Protein AF-A0A841KPF4-F1 (afdb_monomer)

Radius of gyration: 17.44 Å; Cα contacts (8 Å, |Δi|>4): 30; chains: 1; bounding box: 43×17×43 Å

Nearest PDB structures (foldseek):
  8i7r-assembly1_D6  TM=8.240E-01  e=3.090E+00  Mus musculus
  7rro-assembly1_C5  TM=8.013E-01  e=4.630E+00  Bos taurus
  8iyj-assembly1_D5  TM=4.803E-01  e=4.952E+00  Mus musculus

Structure (mmCIF, N/CA/C/O backbone):
data_AF-A0A841KPF4-F1
#
_entry.id   AF-A0A841KPF4-F1
#
loop_
_atom_site.group_PDB
_atom_site.id
_atom_site.type_symbol
_atom_site.label_atom_id
_atom_site.label_alt_id
_atom_site.label_comp_id
_atom_site.label_asym_id
_atom_site.label_entity_id
_atom_site.label_seq_id
_atom_site.pdbx_PDB_ins_code
_atom_site.Cartn_x
_atom_site.Cartn_y
_atom_site.Cartn_z
_atom_site.occupancy
_atom_site.B_iso_or_equiv
_atom_site.auth_seq_id
_atom_site.auth_comp_id
_atom_site.auth_asym_id
_atom_site.auth_atom_id
_atom_site.pdbx_PDB_model_num
ATOM 1 N N . MET A 1 1 ? -12.030 6.098 22.093 1.00 59.69 1 MET A N 1
ATOM 2 C CA . MET A 1 1 ? -13.009 6.373 21.018 1.00 59.69 1 MET A CA 1
ATOM 3 C C . MET A 1 1 ? -14.372 6.246 21.663 1.00 59.69 1 MET A C 1
ATOM 5 O O . MET A 1 1 ? -14.593 5.232 22.308 1.00 59.69 1 MET A O 1
ATOM 9 N N . GLU A 1 2 ? -15.210 7.281 21.616 1.00 64.06 2 GLU A N 1
ATOM 10 C CA . GLU A 1 2 ? -16.460 7.323 22.403 1.00 64.06 2 GLU A CA 1
ATOM 11 C C . GLU A 1 2 ? -17.539 6.353 21.892 1.00 64.06 2 GLU A C 1
ATOM 13 O O . GLU A 1 2 ? -18.422 5.968 22.650 1.00 64.06 2 GLU A O 1
ATOM 18 N N . ASP A 1 3 ? -17.417 5.879 20.648 1.00 83.75 3 ASP A N 1
ATOM 19 C CA . ASP A 1 3 ? -18.276 4.845 20.075 1.00 83.75 3 ASP A CA 1
ATOM 20 C C . ASP A 1 3 ? -17.466 3.589 19.710 1.00 83.75 3 ASP A C 1
ATOM 22 O O . ASP A 1 3 ? -16.659 3.585 18.772 1.00 83.75 3 ASP A O 1
ATOM 26 N N . ARG A 1 4 ? -17.714 2.502 20.451 1.00 82.62 4 ARG A N 1
ATOM 27 C CA . ARG A 1 4 ? -17.099 1.184 20.235 1.00 82.62 4 ARG A CA 1
ATOM 28 C C . ARG A 1 4 ? -17.381 0.637 18.834 1.00 82.62 4 ARG A C 1
ATOM 30 O O . ARG A 1 4 ? -16.492 0.046 18.232 1.00 82.62 4 ARG A O 1
ATOM 37 N N . ARG A 1 5 ? -18.583 0.859 18.292 1.00 88.50 5 ARG A N 1
ATOM 38 C CA . ARG A 1 5 ? -18.964 0.368 16.960 1.00 88.50 5 ARG A CA 1
ATOM 39 C C . ARG A 1 5 ? -18.167 1.076 15.871 1.00 88.50 5 ARG A C 1
ATOM 41 O O . ARG A 1 5 ? -17.664 0.429 14.957 1.00 88.50 5 ARG A O 1
ATOM 48 N N . THR A 1 6 ? -18.019 2.391 15.996 1.00 88.88 6 THR A N 1
ATOM 49 C CA . THR A 1 6 ? -17.180 3.182 15.091 1.00 88.88 6 THR A CA 1
ATOM 50 C C . THR A 1 6 ? -15.713 2.745 15.174 1.00 88.88 6 THR A C 1
ATOM 52 O O . THR A 1 6 ? -15.054 2.620 14.146 1.00 88.88 6 THR A O 1
ATOM 55 N N . ALA A 1 7 ? -15.206 2.439 16.373 1.00 86.19 7 ALA A N 1
ATOM 56 C CA . ALA A 1 7 ? -13.849 1.920 16.546 1.00 86.19 7 ALA A CA 1
ATOM 57 C C . ALA A 1 7 ? -13.627 0.558 15.876 1.00 86.19 7 ALA A C 1
ATOM 59 O O . ALA A 1 7 ? -12.640 0.379 15.165 1.00 86.19 7 ALA A O 1
ATOM 60 N N . GLU A 1 8 ? -14.556 -0.379 16.053 1.00 89.69 8 GLU A N 1
ATOM 61 C CA . GLU A 1 8 ? -14.500 -1.700 15.421 1.00 89.69 8 GLU A CA 1
ATOM 62 C C . GLU A 1 8 ? -14.548 -1.614 13.894 1.00 89.69 8 GLU A C 1
ATOM 64 O O . GLU A 1 8 ? -13.816 -2.334 13.213 1.00 89.69 8 GLU A O 1
ATOM 69 N N . GLU A 1 9 ? -15.368 -0.714 13.348 1.00 92.88 9 GLU A N 1
ATOM 70 C CA . GLU A 1 9 ? -15.432 -0.503 11.904 1.00 92.88 9 GLU A CA 1
ATOM 71 C C . GLU A 1 9 ? -14.131 0.107 11.371 1.00 92.88 9 GLU A C 1
ATOM 73 O O . GLU A 1 9 ? -13.594 -0.382 10.381 1.00 92.88 9 GLU A O 1
ATOM 78 N N . ILE A 1 10 ? -13.558 1.100 12.059 1.00 92.81 10 ILE A N 1
ATOM 79 C CA . ILE A 1 10 ? -12.255 1.671 11.685 1.00 92.81 10 ILE A CA 1
ATOM 80 C C . ILE A 1 10 ? -11.163 0.592 11.697 1.00 92.81 10 ILE A C 1
ATOM 82 O O . ILE A 1 10 ?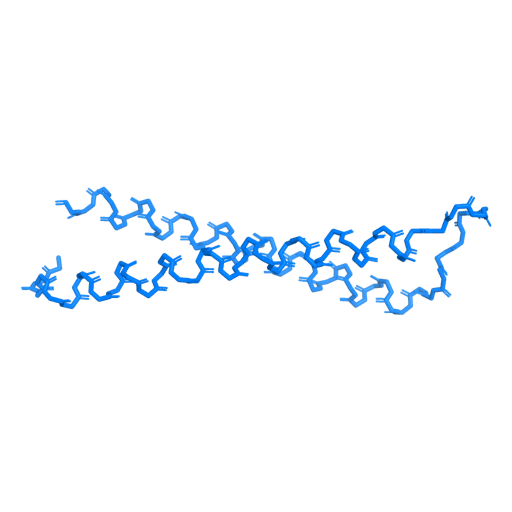 -10.390 0.506 10.744 1.00 92.81 10 ILE A O 1
ATOM 86 N N . ILE A 1 11 ? -11.131 -0.267 12.724 1.00 91.94 11 ILE A N 1
ATOM 87 C CA . ILE A 1 11 ? -10.189 -1.395 12.812 1.00 91.94 11 ILE A CA 1
ATOM 88 C C . ILE A 1 11 ? -10.384 -2.368 11.641 1.00 91.94 11 ILE A C 1
ATOM 90 O O . ILE A 1 11 ? -9.412 -2.817 11.033 1.00 91.94 11 ILE A O 1
ATOM 94 N N . ARG A 1 12 ? -11.633 -2.695 11.294 1.00 94.50 12 ARG A N 1
ATOM 95 C CA . ARG A 1 12 ? -11.936 -3.577 10.161 1.00 94.50 12 ARG A CA 1
ATOM 96 C C . ARG A 1 12 ? -11.428 -2.991 8.845 1.00 94.50 12 ARG A C 1
ATOM 98 O O . ARG A 1 12 ? -10.775 -3.702 8.085 1.00 94.50 12 ARG A O 1
ATOM 105 N N . GLN A 1 13 ? -11.706 -1.713 8.595 1.00 96.44 13 GLN A N 1
ATOM 106 C CA . GLN A 1 13 ? -11.314 -1.038 7.359 1.00 96.44 13 GLN A CA 1
ATOM 107 C C . GLN A 1 13 ? -9.791 -0.937 7.230 1.00 96.44 13 GLN A C 1
ATOM 109 O O . GLN A 1 13 ? -9.247 -1.271 6.178 1.00 96.44 13 GLN A O 1
ATOM 114 N N . ILE A 1 14 ? -9.080 -0.567 8.302 1.00 95.81 14 ILE A N 1
ATOM 115 C CA . ILE A 1 14 ? -7.617 -0.465 8.241 1.00 95.81 14 ILE A CA 1
ATOM 116 C C . ILE A 1 14 ? -6.941 -1.833 8.074 1.00 95.81 14 ILE A C 1
ATOM 118 O O . ILE A 1 14 ? -5.976 -1.939 7.326 1.00 95.81 14 ILE A O 1
ATOM 122 N N . ASN A 1 15 ? -7.470 -2.902 8.680 1.00 94.12 15 ASN A N 1
ATOM 123 C CA . ASN A 1 15 ? -6.953 -4.254 8.438 1.00 94.12 15 ASN A CA 1
ATOM 124 C C . ASN A 1 15 ? -7.150 -4.670 6.967 1.00 94.12 15 ASN A C 1
ATOM 126 O O . ASN A 1 15 ? -6.301 -5.348 6.395 1.00 94.12 15 ASN A O 1
ATOM 130 N N . GLY A 1 16 ? -8.244 -4.234 6.331 1.00 97.25 16 GLY A N 1
ATOM 131 C CA . GLY A 1 16 ? -8.439 -4.400 4.889 1.00 97.25 16 GLY A CA 1
ATOM 132 C C . GLY A 1 16 ? -7.408 -3.625 4.062 1.00 97.25 16 GLY A C 1
ATOM 133 O O . GLY A 1 16 ? -6.874 -4.157 3.089 1.00 97.25 16 GLY A O 1
ATOM 134 N N . MET A 1 17 ? -7.078 -2.394 4.466 1.00 97.31 17 MET A N 1
ATOM 135 C CA . MET A 1 17 ? -6.008 -1.612 3.836 1.00 97.31 17 MET A CA 1
ATOM 136 C C . MET A 1 17 ? -4.636 -2.285 3.983 1.00 97.31 17 MET A C 1
ATOM 138 O O . MET A 1 17 ? -3.895 -2.334 3.008 1.00 97.31 17 MET A O 1
ATOM 142 N N . ASP A 1 18 ? -4.316 -2.849 5.150 1.00 95.50 18 ASP A N 1
ATOM 143 C CA . ASP A 1 18 ? -3.061 -3.578 5.404 1.00 95.50 18 ASP A CA 1
ATOM 144 C C . ASP A 1 18 ? -2.909 -4.806 4.486 1.00 95.50 18 ASP A C 1
ATOM 146 O O . ASP A 1 18 ? -1.866 -5.003 3.851 1.00 95.50 18 ASP A O 1
ATOM 150 N N . GLN A 1 19 ? -3.985 -5.583 4.317 1.00 96.62 19 GLN A N 1
ATOM 151 C CA . GLN A 1 19 ? -4.002 -6.708 3.379 1.00 96.62 19 GLN A CA 1
ATOM 152 C C . GLN A 1 19 ? -3.810 -6.242 1.928 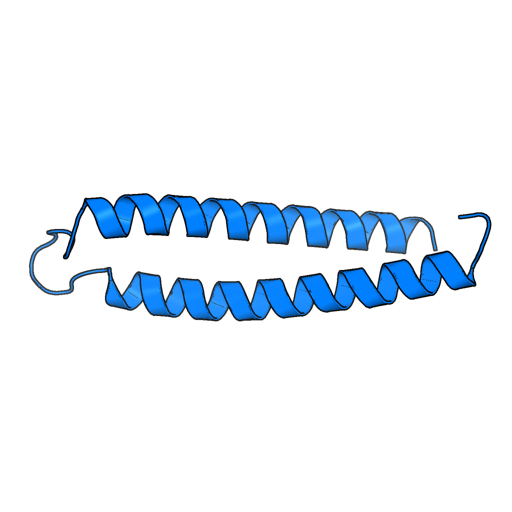1.00 96.62 19 GLN A C 1
ATOM 154 O O . GLN A 1 19 ? -3.027 -6.830 1.183 1.00 96.62 19 GLN A O 1
ATOM 159 N N . ASN A 1 20 ? -4.495 -5.171 1.521 1.00 97.75 20 ASN A N 1
ATOM 160 C CA . ASN A 1 20 ? -4.363 -4.623 0.171 1.00 97.75 20 ASN A CA 1
ATOM 161 C C . ASN A 1 20 ? -2.953 -4.079 -0.089 1.00 97.75 20 ASN A C 1
ATOM 163 O O . ASN A 1 20 ? -2.409 -4.287 -1.171 1.00 97.75 20 ASN A O 1
ATOM 167 N N . ASN A 1 21 ? -2.338 -3.422 0.896 1.00 96.81 21 ASN A N 1
ATOM 168 C CA . ASN A 1 21 ? -0.960 -2.948 0.800 1.00 96.81 21 ASN A CA 1
ATOM 169 C C . ASN A 1 21 ? 0.020 -4.112 0.649 1.00 96.81 21 ASN A C 1
ATOM 171 O O . ASN A 1 21 ? 0.920 -4.032 -0.183 1.00 96.81 21 ASN A O 1
ATOM 175 N N . SER A 1 22 ? -0.187 -5.204 1.387 1.00 94.44 22 SER A N 1
ATOM 176 C CA . SER A 1 22 ? 0.622 -6.421 1.254 1.00 94.44 22 SER A CA 1
ATOM 177 C C . SER A 1 22 ? 0.526 -7.009 -0.160 1.00 94.44 22 SER A C 1
ATOM 179 O O . SER A 1 22 ? 1.554 -7.228 -0.796 1.00 94.44 22 SER A O 1
ATOM 181 N N . ASN A 1 23 ? -0.68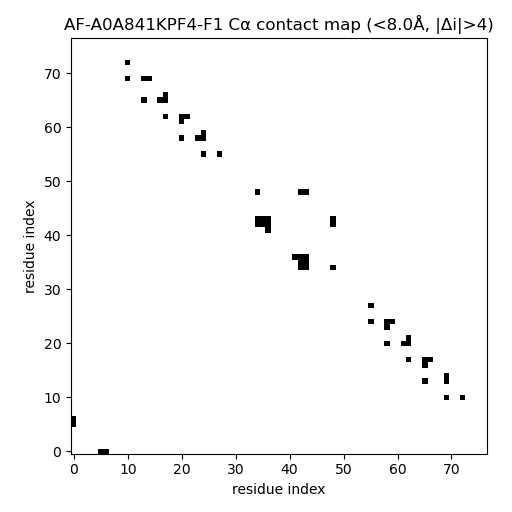7 -7.139 -0.708 1.00 97.38 23 ASN A N 1
ATOM 182 C CA . ASN A 1 23 ? -0.893 -7.603 -2.087 1.00 97.38 23 ASN A CA 1
ATOM 183 C C . ASN A 1 23 ? -0.238 -6.655 -3.116 1.00 97.38 23 ASN A C 1
ATOM 185 O O . ASN A 1 23 ? 0.396 -7.090 -4.077 1.00 97.38 23 ASN A O 1
ATOM 189 N N . ASN A 1 24 ? -0.352 -5.339 -2.910 1.00 97.25 24 ASN A N 1
ATOM 190 C CA . ASN A 1 24 ? 0.278 -4.346 -3.781 1.00 97.25 24 ASN A CA 1
ATOM 191 C C . ASN A 1 24 ? 1.809 -4.438 -3.747 1.00 97.25 24 ASN A C 1
ATOM 193 O O . ASN A 1 24 ? 2.448 -4.262 -4.783 1.00 97.25 24 ASN A O 1
ATOM 197 N N . ILE A 1 25 ? 2.399 -4.729 -2.584 1.00 96.12 25 ILE A N 1
ATOM 198 C CA . ILE A 1 25 ? 3.842 -4.944 -2.448 1.00 96.12 25 ILE A CA 1
ATOM 199 C C . ILE A 1 25 ? 4.280 -6.167 -3.261 1.00 96.12 25 ILE A C 1
ATOM 201 O O . ILE A 1 25 ? 5.273 -6.073 -3.974 1.00 96.12 25 ILE A O 1
ATOM 205 N N . GLU A 1 26 ? 3.527 -7.269 -3.247 1.00 96.19 26 GLU A N 1
ATOM 206 C CA . GLU A 1 26 ? 3.832 -8.452 -4.071 1.00 96.19 26 GLU A CA 1
ATOM 207 C C . GLU A 1 26 ? 3.821 -8.134 -5.577 1.00 96.19 26 GLU A C 1
ATOM 209 O O . GLU A 1 26 ? 4.721 -8.541 -6.324 1.00 96.19 26 GLU A O 1
ATOM 214 N N . HIS A 1 27 ? 2.836 -7.352 -6.032 1.00 96.44 27 HIS A N 1
ATOM 215 C CA . HIS A 1 27 ? 2.788 -6.864 -7.410 1.00 96.44 27 HIS A CA 1
ATOM 216 C C . HIS A 1 27 ? 3.969 -5.946 -7.737 1.00 96.44 27 HIS A C 1
ATOM 218 O O . HIS A 1 27 ? 4.585 -6.098 -8.792 1.00 96.44 27 HIS A O 1
ATOM 224 N N . ILE A 1 28 ? 4.324 -5.029 -6.833 1.00 95.31 28 ILE A N 1
ATOM 225 C CA . ILE A 1 28 ? 5.489 -4.153 -6.984 1.00 95.31 28 ILE A CA 1
ATOM 226 C C . ILE A 1 28 ? 6.766 -4.981 -7.093 1.00 95.31 28 ILE A C 1
ATOM 228 O O . ILE A 1 28 ? 7.520 -4.788 -8.036 1.00 95.31 28 ILE A O 1
ATOM 232 N N . THR A 1 29 ? 7.005 -5.939 -6.201 1.00 92.00 29 THR A N 1
ATOM 233 C CA . THR A 1 29 ? 8.190 -6.804 -6.276 1.00 92.00 29 THR A CA 1
ATOM 234 C C . THR A 1 29 ? 8.251 -7.548 -7.608 1.00 92.00 29 THR A C 1
ATOM 236 O O . THR A 1 29 ? 9.307 -7.604 -8.231 1.00 92.00 29 THR A O 1
ATOM 239 N N . SER A 1 30 ? 7.116 -8.058 -8.089 1.00 93.19 30 SER A N 1
ATOM 240 C CA . SER A 1 30 ? 7.048 -8.739 -9.386 1.00 93.19 30 SER A CA 1
ATOM 241 C C . SER A 1 30 ? 7.408 -7.809 -10.550 1.00 93.19 30 SER A C 1
ATOM 243 O O . SER A 1 30 ? 8.166 -8.194 -11.435 1.00 93.19 30 SER A O 1
ATOM 245 N N . ILE A 1 31 ? 6.905 -6.570 -10.549 1.00 91.75 31 ILE A N 1
ATOM 246 C CA . ILE A 1 31 ? 7.226 -5.576 -11.584 1.00 91.75 31 ILE A CA 1
ATOM 247 C C . ILE A 1 31 ? 8.694 -5.134 -11.487 1.00 91.75 31 ILE A C 1
ATOM 249 O O . ILE A 1 31 ? 9.348 -4.994 -12.516 1.00 91.75 31 ILE A O 1
ATOM 253 N N . ASP A 1 32 ? 9.228 -4.962 -10.278 1.00 89.06 32 ASP A N 1
ATOM 254 C CA . ASP A 1 32 ? 10.620 -4.567 -10.026 1.00 89.06 32 ASP A CA 1
ATOM 255 C C . ASP A 1 32 ? 11.605 -5.587 -10.618 1.00 89.06 32 ASP A C 1
ATOM 257 O O . ASP A 1 32 ? 12.567 -5.219 -11.294 1.00 89.06 32 ASP A O 1
ATOM 261 N N . LEU A 1 33 ? 11.306 -6.881 -10.459 1.00 87.25 33 LEU A N 1
ATOM 262 C CA . LEU A 1 33 ? 12.058 -7.970 -11.087 1.00 87.25 33 LEU A CA 1
ATOM 263 C C . LEU A 1 33 ? 11.979 -7.930 -12.619 1.00 87.25 33 LEU A C 1
ATOM 265 O O . LEU A 1 33 ? 12.966 -8.208 -13.286 1.00 87.25 33 LEU A O 1
ATOM 269 N N . LEU A 1 34 ? 10.827 -7.568 -13.195 1.00 86.56 34 LEU A N 1
ATOM 270 C CA . LEU A 1 34 ? 10.661 -7.466 -14.651 1.00 86.56 34 LEU A CA 1
ATOM 271 C C . LEU A 1 34 ? 11.330 -6.220 -15.251 1.00 86.56 34 LEU A C 1
ATOM 273 O O . LEU A 1 34 ? 11.701 -6.239 -16.432 1.00 86.56 34 LEU A O 1
ATOM 277 N N . LEU A 1 35 ? 11.442 -5.140 -14.475 1.00 83.56 35 LEU A N 1
ATOM 278 C CA . LEU A 1 35 ? 12.122 -3.901 -14.864 1.00 83.56 35 LEU A CA 1
ATOM 279 C C . LEU A 1 35 ? 13.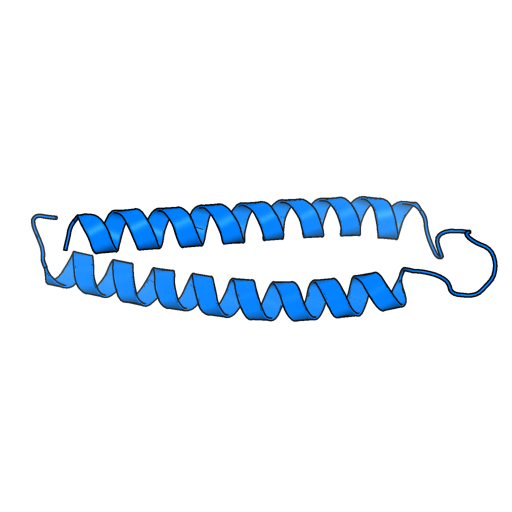641 -3.982 -14.686 1.00 83.56 35 LEU A C 1
ATOM 281 O O . LEU A 1 35 ? 14.367 -3.299 -15.411 1.00 83.56 35 LEU A O 1
ATOM 285 N N . SER A 1 36 ? 14.109 -4.824 -13.768 1.00 72.75 36 SER A N 1
ATOM 286 C CA . SER A 1 36 ? 15.523 -5.152 -13.605 1.00 72.75 36 SER A CA 1
ATOM 287 C C . SER A 1 36 ? 15.974 -6.017 -14.789 1.00 72.75 36 SER A C 1
ATOM 289 O O . SER A 1 36 ? 15.400 -7.068 -15.057 1.00 72.75 36 SER A O 1
ATOM 291 N N . ASP A 1 37 ? 16.942 -5.537 -15.571 1.00 60.34 37 ASP A N 1
ATOM 292 C CA . ASP A 1 37 ? 17.445 -6.244 -16.753 1.00 60.34 37 ASP A CA 1
ATOM 293 C C . ASP A 1 37 ? 18.613 -7.169 -16.375 1.00 60.34 37 ASP A C 1
ATOM 295 O O . ASP A 1 37 ? 19.581 -6.720 -15.757 1.00 60.34 37 ASP A O 1
ATOM 299 N N . ASP A 1 38 ? 18.545 -8.438 -16.784 1.00 58.47 38 ASP A N 1
ATOM 300 C CA . ASP A 1 38 ? 19.616 -9.432 -16.612 1.00 58.47 38 ASP A CA 1
ATOM 301 C C . ASP A 1 38 ? 20.751 -9.270 -17.655 1.00 58.47 38 ASP A C 1
ATOM 303 O O . ASP A 1 38 ? 21.792 -9.915 -17.539 1.00 58.47 38 ASP A O 1
ATOM 307 N N . ASN A 1 39 ? 20.601 -8.398 -18.666 1.00 50.56 39 ASN A N 1
ATOM 308 C CA . ASN A 1 39 ? 21.517 -8.307 -19.816 1.00 50.56 39 ASN A CA 1
ATOM 309 C C . ASN A 1 39 ? 22.245 -6.949 -19.956 1.00 50.56 39 ASN A C 1
ATOM 311 O O . ASN A 1 39 ? 22.066 -6.240 -20.942 1.00 50.56 39 ASN A O 1
ATOM 315 N N . ASN A 1 40 ? 23.168 -6.632 -19.038 1.00 49.47 40 ASN A N 1
ATOM 316 C CA . ASN A 1 40 ? 24.112 -5.486 -19.087 1.00 49.47 40 ASN A CA 1
ATOM 317 C C . ASN A 1 40 ? 23.646 -4.136 -18.507 1.00 49.47 40 ASN A C 1
ATOM 319 O O . ASN A 1 40 ?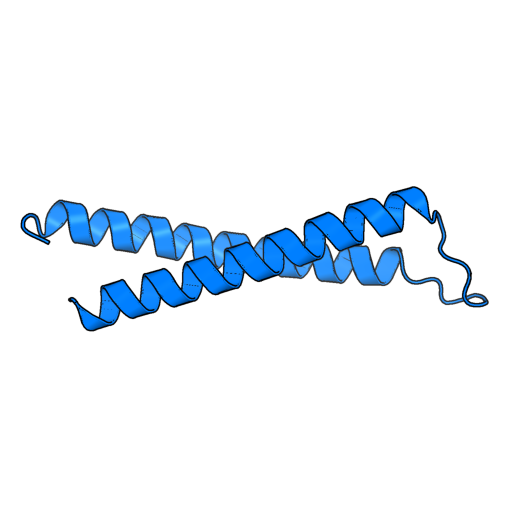 24.056 -3.081 -18.996 1.00 49.47 40 ASN A O 1
ATOM 323 N N . GLY A 1 41 ? 22.877 -4.127 -17.414 1.00 54.12 41 GLY A N 1
ATOM 324 C CA . GLY A 1 41 ? 22.839 -2.962 -16.512 1.00 54.12 41 GLY A CA 1
ATOM 325 C C . GLY A 1 41 ? 22.282 -1.664 -17.113 1.00 54.12 41 GLY A C 1
ATOM 326 O O . GLY A 1 41 ? 22.528 -0.585 -16.573 1.00 54.12 41 GLY A O 1
ATOM 327 N N . THR A 1 42 ? 21.528 -1.752 -18.212 1.00 54.62 42 THR A N 1
ATOM 328 C CA . THR A 1 42 ? 20.752 -0.630 -18.743 1.00 54.62 42 THR A CA 1
ATOM 329 C C . THR A 1 42 ? 19.284 -0.846 -18.416 1.00 54.62 42 THR A C 1
ATOM 331 O O . THR A 1 42 ? 18.719 -1.913 -18.620 1.00 54.62 42 THR A O 1
ATOM 334 N N . VAL A 1 43 ? 18.678 0.176 -17.823 1.00 58.34 43 VAL A N 1
ATOM 335 C CA . VAL A 1 43 ? 17.266 0.189 -17.449 1.00 58.34 43 VAL A CA 1
ATOM 336 C C . VAL A 1 43 ? 16.420 0.073 -18.725 1.00 58.34 43 VAL A C 1
ATOM 338 O O . VAL A 1 43 ? 16.579 0.923 -19.601 1.00 58.34 43 VAL A O 1
ATOM 341 N N . LYS A 1 44 ? 15.517 -0.923 -18.827 1.00 62.84 44 LYS A N 1
ATOM 342 C CA . LYS A 1 44 ? 14.672 -1.162 -20.027 1.00 62.84 44 LYS A CA 1
ATOM 343 C C . LYS A 1 44 ? 14.005 0.114 -20.555 1.00 62.84 44 LYS A C 1
ATOM 345 O O . LYS A 1 44 ? 13.946 0.336 -21.759 1.00 62.84 44 LYS A O 1
ATOM 350 N N . ASP A 1 45 ? 13.539 0.962 -19.638 1.00 77.88 45 ASP A N 1
ATOM 351 C CA . ASP A 1 45 ? 13.133 2.341 -19.899 1.00 77.88 45 ASP A CA 1
ATOM 352 C C . ASP A 1 45 ? 13.342 3.174 -18.621 1.00 77.88 45 ASP A C 1
ATOM 354 O O . ASP A 1 45 ? 12.747 2.907 -17.568 1.00 77.88 45 ASP A O 1
ATOM 358 N N . ALA A 1 46 ? 14.217 4.181 -18.703 1.00 80.81 46 ALA A N 1
ATOM 359 C CA . ALA A 1 46 ? 14.575 5.033 -17.572 1.00 80.81 46 ALA A CA 1
ATOM 360 C C . ALA A 1 46 ? 13.381 5.835 -17.026 1.00 80.81 46 ALA A C 1
ATOM 362 O O . ALA A 1 46 ? 13.267 6.009 -15.814 1.00 80.81 46 ALA A O 1
ATOM 363 N N . ARG A 1 47 ? 12.461 6.281 -17.891 1.00 85.25 47 ARG A N 1
ATOM 364 C CA . ARG A 1 47 ? 11.277 7.055 -17.485 1.00 85.25 47 ARG A CA 1
ATOM 365 C C . ARG A 1 47 ? 10.247 6.163 -16.804 1.00 85.25 47 ARG A C 1
ATOM 367 O O . ARG A 1 47 ? 9.656 6.569 -15.803 1.00 85.25 47 ARG A O 1
ATOM 374 N N . VAL A 1 48 ? 10.036 4.955 -17.330 1.00 87.06 48 VAL A N 1
ATOM 375 C CA . VAL A 1 48 ? 9.148 3.958 -16.706 1.00 87.06 48 VAL A CA 1
ATOM 376 C C . VAL A 1 48 ? 9.675 3.589 -15.324 1.00 87.06 48 VAL A C 1
ATOM 378 O O . VAL A 1 48 ? 8.920 3.605 -14.355 1.00 87.06 48 VAL A O 1
ATOM 381 N N . SER A 1 49 ? 10.979 3.346 -15.213 1.00 87.94 49 SER A N 1
ATOM 382 C CA . SER A 1 49 ? 11.598 2.936 -13.951 1.00 87.94 49 SER A CA 1
ATOM 383 C C . SER A 1 49 ? 11.635 4.060 -12.923 1.00 87.94 49 SER A C 1
ATOM 385 O O . SER A 1 49 ? 11.385 3.817 -11.749 1.00 87.94 49 SER A O 1
ATOM 387 N N . GLU A 1 50 ? 11.864 5.310 -13.336 1.00 90.81 50 GLU A N 1
ATOM 388 C CA . GLU A 1 50 ? 11.761 6.468 -12.443 1.00 90.81 50 GLU A CA 1
ATOM 389 C C . GLU A 1 50 ? 10.354 6.582 -11.834 1.00 90.81 50 GLU A C 1
ATOM 391 O O . GLU A 1 50 ? 10.205 6.701 -10.613 1.00 90.81 50 GLU A O 1
ATOM 396 N N . LYS A 1 51 ? 9.309 6.505 -12.670 1.00 94.12 51 LYS A N 1
ATOM 397 C CA . LYS A 1 51 ? 7.917 6.571 -12.202 1.00 94.12 51 LYS A CA 1
ATOM 398 C C . LYS A 1 51 ? 7.534 5.369 -11.350 1.00 94.12 51 LYS A C 1
ATOM 400 O O . LYS A 1 51 ? 6.867 5.548 -10.333 1.00 94.12 51 LYS A O 1
ATOM 405 N N . PHE A 1 52 ? 7.989 4.176 -11.715 1.00 93.75 52 PHE A N 1
ATOM 406 C CA . PHE A 1 52 ? 7.762 2.973 -10.928 1.00 93.75 52 PHE A CA 1
ATOM 407 C C . PHE A 1 52 ? 8.445 3.048 -9.555 1.00 93.75 52 PHE A C 1
ATOM 409 O O . PHE A 1 52 ? 7.811 2.780 -8.54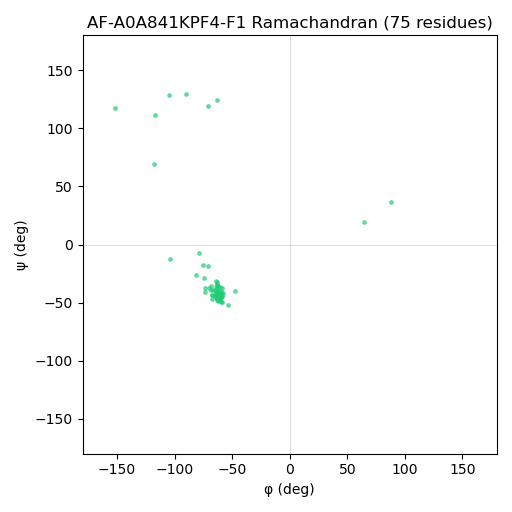0 1.00 93.75 52 PHE A O 1
ATOM 416 N N . ASN A 1 53 ? 9.687 3.531 -9.488 1.00 93.12 53 ASN A N 1
ATOM 417 C CA . ASN A 1 53 ? 10.403 3.740 -8.227 1.00 93.12 53 ASN A CA 1
ATOM 418 C C . ASN A 1 53 ? 9.744 4.799 -7.333 1.00 93.12 53 ASN A C 1
ATOM 420 O O . ASN A 1 53 ? 9.840 4.728 -6.107 1.00 93.12 53 ASN A O 1
ATOM 424 N N . ALA A 1 54 ? 9.099 5.814 -7.914 1.00 95.88 54 ALA A N 1
ATOM 425 C CA . ALA A 1 54 ? 8.277 6.750 -7.149 1.00 95.88 54 ALA A CA 1
ATOM 426 C C . ALA A 1 54 ? 7.030 6.056 -6.572 1.00 95.88 54 ALA A C 1
ATOM 428 O O . ALA A 1 54 ? 6.772 6.180 -5.378 1.00 95.88 54 ALA A O 1
ATOM 429 N N . LEU A 1 55 ? 6.316 5.270 -7.386 1.00 95.94 55 LEU A N 1
ATOM 430 C CA . LEU A 1 55 ? 5.150 4.497 -6.946 1.00 95.94 55 LEU A CA 1
ATOM 431 C C . LEU A 1 55 ? 5.504 3.499 -5.832 1.00 95.94 55 LEU A C 1
ATOM 433 O O . LEU A 1 55 ? 4.807 3.446 -4.821 1.00 95.94 55 LEU A O 1
ATOM 437 N N . LYS A 1 56 ? 6.605 2.753 -5.994 1.00 95.75 56 LYS A N 1
ATOM 438 C CA . LYS A 1 56 ? 7.131 1.808 -5.000 1.00 95.75 56 LYS A CA 1
ATOM 439 C C . LYS A 1 56 ? 7.340 2.482 -3.645 1.00 95.75 56 LYS A C 1
ATOM 441 O O . LYS A 1 56 ? 6.779 2.025 -2.655 1.00 95.75 56 LYS A O 1
ATOM 446 N N . ARG A 1 57 ? 8.054 3.613 -3.620 1.00 96.81 57 ARG A N 1
ATOM 447 C CA . ARG A 1 57 ? 8.303 4.383 -2.390 1.00 96.81 57 ARG A CA 1
ATOM 448 C C . ARG A 1 57 ? 7.014 4.862 -1.726 1.00 96.81 57 ARG A C 1
ATOM 450 O O . ARG A 1 57 ? 6.859 4.697 -0.522 1.00 96.81 57 ARG A O 1
ATOM 457 N N . SER A 1 58 ? 6.070 5.405 -2.497 1.00 97.12 58 SER A N 1
ATOM 458 C CA . SER A 1 58 ? 4.780 5.841 -1.946 1.00 97.12 58 SER A CA 1
ATOM 459 C C . SER A 1 58 ? 3.961 4.683 -1.369 1.00 97.12 58 SER A C 1
ATOM 461 O O . SER A 1 58 ? 3.277 4.864 -0.366 1.00 97.12 58 SER A O 1
ATOM 463 N N . MET A 1 59 ? 4.036 3.487 -1.961 1.00 96.81 59 MET A N 1
ATOM 464 C CA . MET A 1 59 ? 3.361 2.302 -1.426 1.00 96.81 59 MET A CA 1
ATOM 465 C C . MET A 1 59 ? 4.038 1.745 -0.171 1.00 96.81 59 MET A C 1
ATOM 467 O O . MET A 1 59 ? 3.342 1.320 0.749 1.00 96.81 59 MET A O 1
ATOM 471 N N . GLU A 1 60 ? 5.370 1.776 -0.099 1.00 95.00 60 GLU A N 1
ATOM 472 C CA . GLU A 1 60 ? 6.120 1.430 1.115 1.00 95.00 60 GLU A CA 1
ATOM 473 C C . GLU A 1 60 ? 5.764 2.377 2.273 1.00 95.00 60 GLU A C 1
ATOM 475 O O . GLU A 1 60 ? 5.481 1.917 3.380 1.00 95.00 60 GLU A O 1
ATOM 480 N N . GLU A 1 61 ? 5.688 3.684 2.004 1.00 97.25 61 GLU A N 1
ATOM 481 C CA . GLU A 1 61 ? 5.262 4.697 2.977 1.00 97.25 61 GLU A CA 1
ATOM 482 C C . GLU A 1 61 ? 3.807 4.484 3.424 1.00 97.25 61 GLU A C 1
ATOM 484 O O . GLU A 1 61 ? 3.527 4.437 4.622 1.00 97.25 61 GLU A O 1
ATOM 489 N N . ALA A 1 62 ? 2.879 4.272 2.484 1.00 96.62 62 ALA A N 1
ATOM 490 C CA . ALA A 1 62 ? 1.477 3.996 2.801 1.00 96.62 62 ALA A CA 1
ATOM 491 C C . ALA A 1 62 ? 1.311 2.728 3.656 1.00 96.62 62 ALA A C 1
ATOM 493 O O . ALA A 1 62 ? 0.510 2.708 4.596 1.00 96.62 62 ALA A O 1
ATOM 494 N N . ASN A 1 63 ? 2.087 1.680 3.365 1.00 96.94 63 ASN A N 1
ATOM 495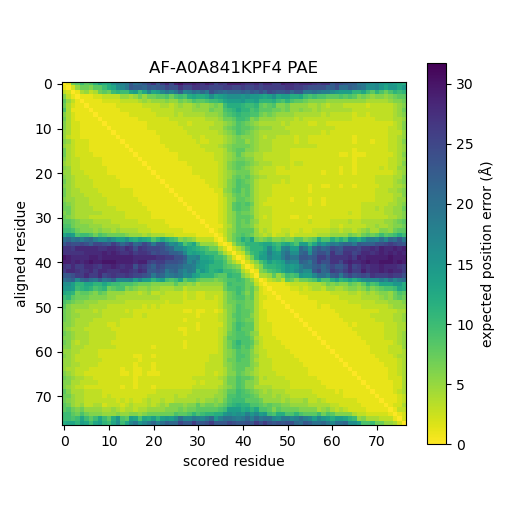 C CA . ASN A 1 63 ? 2.111 0.452 4.153 1.00 96.94 63 ASN A CA 1
ATOM 496 C C . ASN A 1 63 ? 2.619 0.699 5.578 1.00 96.94 63 ASN A C 1
ATOM 498 O O . ASN A 1 63 ? 2.001 0.245 6.540 1.00 96.94 63 ASN A O 1
ATOM 502 N N . GLN A 1 64 ? 3.709 1.454 5.726 1.00 97.12 64 GLN A N 1
ATOM 503 C CA . GLN A 1 64 ? 4.269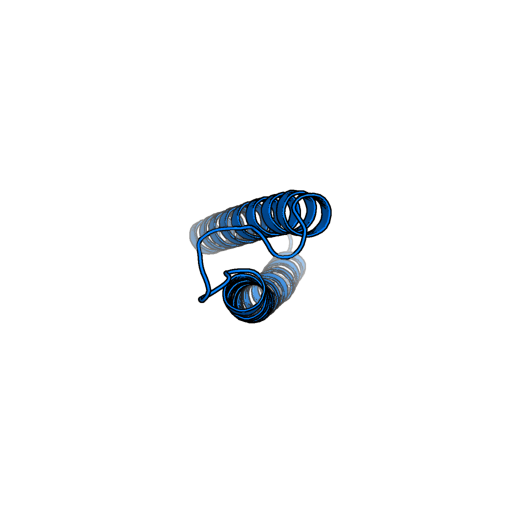 1.790 7.033 1.00 97.12 64 GLN A CA 1
ATOM 504 C C . GLN A 1 64 ? 3.281 2.606 7.881 1.00 97.12 64 GLN A C 1
ATOM 506 O O . GLN A 1 64 ? 2.990 2.228 9.016 1.00 97.12 64 GLN A O 1
ATOM 511 N N . LEU A 1 65 ? 2.683 3.654 7.307 1.00 97.75 65 LEU A N 1
ATOM 512 C CA . LEU A 1 65 ? 1.667 4.474 7.978 1.00 97.75 65 LEU A CA 1
ATOM 513 C C . LEU A 1 65 ? 0.431 3.654 8.377 1.00 97.75 65 LEU A C 1
ATOM 515 O O . LEU A 1 65 ? -0.140 3.861 9.448 1.00 97.75 65 LEU A O 1
ATOM 519 N N . THR A 1 66 ? 0.033 2.690 7.542 1.00 96.81 66 THR A N 1
ATOM 520 C CA . THR A 1 66 ? -1.078 1.774 7.841 1.00 96.81 66 THR A CA 1
ATOM 521 C C . THR A 1 66 ? -0.768 0.912 9.067 1.00 96.81 66 THR A C 1
ATOM 523 O O . THR A 1 66 ? -1.588 0.838 9.985 1.00 96.81 66 THR A O 1
ATOM 526 N N . LYS A 1 67 ? 0.434 0.327 9.142 1.00 94.75 67 LYS A N 1
ATOM 527 C CA . LYS A 1 67 ? 0.875 -0.476 10.295 1.00 94.75 67 LYS A CA 1
ATOM 528 C C . LYS A 1 67 ? 0.961 0.346 11.576 1.00 94.75 67 LYS A C 1
ATOM 530 O O . LYS A 1 67 ? 0.465 -0.090 12.614 1.00 94.75 67 LYS A O 1
ATOM 535 N N . GLU A 1 68 ? 1.520 1.551 11.502 1.00 95.69 68 GLU A N 1
ATOM 536 C CA . GLU A 1 68 ? 1.586 2.473 12.641 1.00 95.69 68 GLU A CA 1
ATOM 537 C C . GLU A 1 68 ? 0.190 2.842 13.153 1.00 95.69 68 GLU A C 1
ATOM 539 O O . GLU A 1 68 ? -0.060 2.831 14.361 1.00 95.69 68 GLU A O 1
ATOM 544 N N . PHE A 1 69 ? -0.756 3.100 12.246 1.00 94.44 69 PHE A N 1
ATOM 545 C CA . PHE A 1 69 ? -2.137 3.387 12.622 1.00 94.44 69 PHE A CA 1
ATOM 546 C C . PHE A 1 69 ? -2.809 2.186 13.304 1.00 94.44 69 PHE A C 1
ATOM 548 O O . PHE A 1 69 ? -3.454 2.353 14.343 1.00 94.44 69 PHE A O 1
ATOM 555 N N . VAL A 1 70 ? -2.609 0.966 12.786 1.00 91.06 70 VAL A N 1
ATOM 556 C CA . VAL A 1 70 ? -3.084 -0.277 13.422 1.00 91.06 70 VAL A CA 1
ATOM 557 C C . VAL A 1 70 ? -2.504 -0.432 14.829 1.00 91.06 70 VAL A C 1
ATOM 559 O O . VAL A 1 70 ? -3.242 -0.754 15.763 1.00 91.06 70 VAL A O 1
ATOM 562 N N . GLU A 1 71 ? -1.207 -0.183 15.016 1.00 91.25 71 GLU A N 1
ATOM 563 C CA . GLU A 1 71 ? -0.578 -0.246 16.338 1.00 91.25 71 GLU A CA 1
ATOM 564 C C . GLU A 1 71 ? -1.181 0.761 17.319 1.00 91.25 71 GLU A C 1
ATOM 566 O O . GLU A 1 71 ? -1.459 0.408 18.467 1.00 91.25 71 GLU A O 1
ATOM 571 N N . ILE A 1 72 ? -1.418 2.001 16.881 1.00 91.12 72 ILE A N 1
ATOM 572 C CA . ILE A 1 72 ? -2.046 3.034 17.714 1.00 91.12 72 ILE A CA 1
ATOM 573 C C . ILE A 1 72 ? -3.452 2.603 18.139 1.00 91.12 72 ILE A C 1
ATOM 575 O O . ILE A 1 72 ? -3.810 2.773 19.306 1.00 91.12 72 ILE A O 1
ATOM 579 N N . LEU A 1 73 ? -4.240 2.032 17.223 1.00 86.38 73 LEU A N 1
ATOM 580 C CA . LEU A 1 73 ? -5.579 1.534 17.537 1.00 86.38 73 LEU A CA 1
ATOM 581 C C . LEU A 1 73 ? -5.531 0.387 18.549 1.00 86.38 73 LEU A C 1
ATOM 583 O O . LEU A 1 73 ? -6.258 0.439 19.536 1.00 86.38 73 LEU A O 1
ATOM 587 N N . ARG A 1 74 ? -4.631 -0.588 18.363 1.00 81.88 74 ARG A N 1
ATOM 588 C CA . ARG A 1 74 ? -4.459 -1.728 19.284 1.00 81.88 74 ARG A CA 1
ATOM 589 C C . ARG A 1 74 ? -3.997 -1.318 20.680 1.00 81.88 74 ARG A C 1
ATOM 591 O O . ARG A 1 74 ? -4.353 -1.968 21.651 1.00 81.88 74 ARG A O 1
ATOM 598 N N . ARG A 1 75 ? -3.196 -0.256 20.799 1.00 84.69 75 ARG A N 1
ATOM 599 C CA . ARG A 1 75 ? -2.766 0.286 22.103 1.00 84.69 75 ARG A CA 1
ATOM 600 C C . ARG A 1 75 ? -3.872 1.073 22.815 1.00 84.69 75 ARG A C 1
ATOM 602 O O . ARG A 1 75 ? -3.734 1.358 24.001 1.00 84.69 75 ARG A O 1
ATOM 609 N N . ARG A 1 76 ? -4.919 1.487 22.092 1.00 70.25 76 ARG A N 1
ATOM 610 C CA . ARG A 1 76 ? -6.050 2.278 22.611 1.00 70.25 76 ARG A CA 1
ATOM 611 C C . ARG A 1 76 ? -7.331 1.464 22.827 1.00 70.25 76 ARG A C 1
ATOM 613 O O . ARG A 1 76 ? -8.259 2.007 23.428 1.00 70.25 76 ARG A O 1
ATOM 620 N N . SER A 1 77 ? -7.396 0.239 22.306 1.00 56.81 77 SER A N 1
ATOM 621 C CA . SER A 1 77 ? -8.445 -0.764 22.547 1.00 56.81 77 SER A CA 1
ATOM 622 C C . SER A 1 77 ? -8.141 -1.589 23.787 1.00 56.81 77 SER A C 1
ATOM 624 O O . SER A 1 77 ? -9.088 -1.834 24.561 1.00 56.81 77 SER A O 1
#

Secondary structure (DSSP, 8-state):
---HHHHHHHHHHHHHHHHHHHHHHHHHHHHHHHHS-TTTS--S-HHHHHHHHHHHHHHHHHHHHHHHHHHHHHHH-

Organism: NCBI:txid1417629

Sequence (77 aa):
MEDRRTAEEIIRQINGMDQNNSNNIEHITSIDLLLSDDNNGTVKDARVSEKFNALKRSMEEANQLTKEFVEILRRRS

Solvent-accessible surface area (backbone atoms only — not comparable to full-atom values): 4441 Å² total; per-residue (Å²): 119,98,47,67,68,61,49,53,50,53,53,52,52,49,54,50,50,49,53,51,39,53,55,50,48,55,53,47,53,54,49,51,60,70,52,51,53,93,84,78,82,56,64,83,45,63,68,60,49,54,53,47,54,50,51,50,51,55,50,53,50,52,42,51,54,45,52,53,49,52,51,55,49,64,75,71,107

Foldseek 3Di:
DVDPVVLVVVLVVLVVVLVVLVVVLVVLVVVVVVQDDPPPPDGPDPVVVVVSVVVNVVSVVSNVVSVVVNVVSVVVD

Mean predicted aligned error: 6.29 Å

pLDDT: mean 86.83, s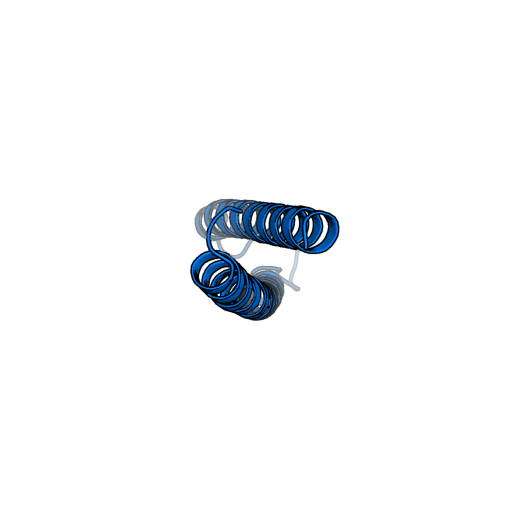td 13.44, range [49.47, 97.75]